Protein AF-A0A430BB61-F1 (afdb_monomer)

pLDDT: mean 84.74, std 15.12, range [36.38, 97.12]

Structure (mmCIF, N/CA/C/O backbone):
data_AF-A0A430BB61-F1
#
_entry.id   AF-A0A430BB61-F1
#
loop_
_atom_site.group_PDB
_atom_site.id
_atom_site.type_symbol
_atom_site.label_atom_id
_atom_site.label_al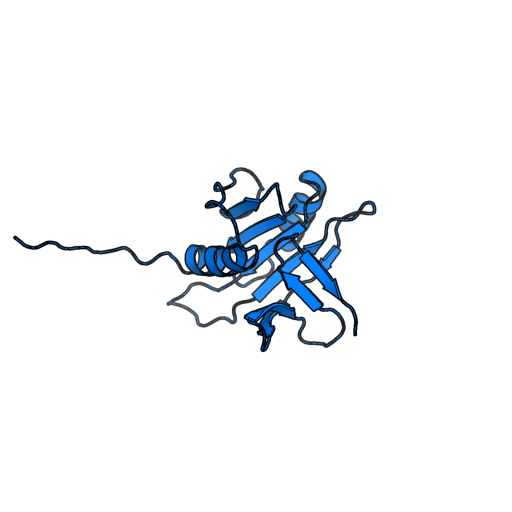t_id
_atom_site.label_comp_id
_atom_site.label_asym_id
_atom_site.label_entity_id
_atom_site.label_seq_id
_atom_site.pdbx_PDB_ins_code
_atom_site.Cartn_x
_atom_site.Cartn_y
_atom_site.Cartn_z
_atom_site.occupancy
_atom_site.B_iso_or_equiv
_atom_site.auth_seq_id
_atom_site.auth_comp_id
_atom_site.auth_asym_id
_atom_site.auth_atom_id
_atom_site.pdbx_PDB_model_num
ATOM 1 N N . MET A 1 1 ? 2.864 5.268 -45.683 1.00 36.97 1 MET A N 1
ATOM 2 C CA . MET A 1 1 ? 2.903 6.180 -44.520 1.00 36.97 1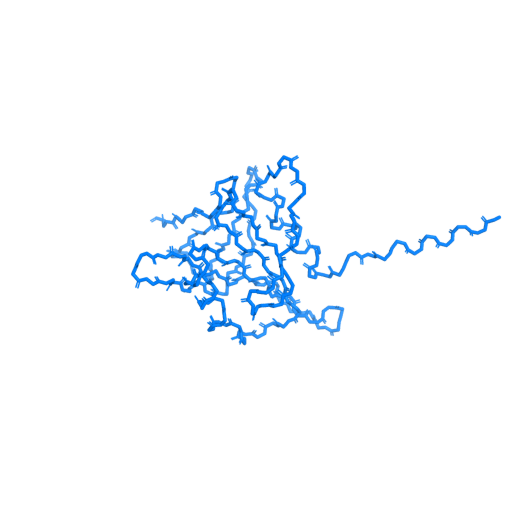 MET A CA 1
ATOM 3 C C . MET A 1 1 ? 3.143 5.322 -43.291 1.00 36.97 1 MET A C 1
ATOM 5 O O . MET A 1 1 ? 2.257 4.575 -42.906 1.00 36.97 1 MET A O 1
ATOM 9 N N . HIS A 1 2 ? 4.378 5.320 -42.788 1.00 39.84 2 HIS A N 1
ATOM 10 C CA . HIS A 1 2 ? 4.770 4.600 -41.576 1.00 39.84 2 HIS A CA 1
ATOM 11 C C . HIS A 1 2 ? 4.129 5.287 -40.367 1.00 39.84 2 HIS A C 1
ATOM 13 O O . HIS A 1 2 ? 4.484 6.420 -40.055 1.00 39.84 2 HIS A O 1
ATOM 19 N N . SER A 1 3 ? 3.193 4.614 -39.702 1.00 36.38 3 SER A N 1
ATOM 20 C CA . SER A 1 3 ? 2.808 4.962 -38.337 1.00 36.38 3 SER A CA 1
ATOM 21 C C . SER A 1 3 ? 3.726 4.173 -37.406 1.00 36.38 3 SER A C 1
ATOM 23 O O . SER A 1 3 ? 3.519 2.990 -37.158 1.00 36.38 3 SER A O 1
ATOM 25 N N . THR A 1 4 ? 4.814 4.800 -36.968 1.00 43.78 4 THR A N 1
ATOM 26 C CA . THR A 1 4 ? 5.615 4.326 -35.836 1.00 43.78 4 THR A CA 1
ATOM 27 C C . THR A 1 4 ? 4.875 4.692 -34.553 1.00 43.78 4 THR A C 1
ATOM 29 O O . THR A 1 4 ? 5.206 5.682 -33.903 1.00 43.78 4 THR A O 1
ATOM 32 N N . LEU A 1 5 ? 3.843 3.920 -34.211 1.00 40.25 5 LEU A N 1
ATOM 33 C CA . LEU A 1 5 ? 3.277 3.898 -32.864 1.00 40.25 5 LEU A CA 1
ATOM 34 C C . LEU A 1 5 ? 4.249 3.122 -31.971 1.00 40.25 5 LEU A C 1
ATOM 36 O O . LEU A 1 5 ? 4.093 1.929 -31.728 1.00 40.25 5 LEU A O 1
ATOM 40 N N . HIS A 1 6 ? 5.296 3.801 -31.502 1.00 38.91 6 HIS A N 1
ATOM 41 C CA . HIS A 1 6 ? 5.849 3.456 -30.200 1.00 38.91 6 HIS A CA 1
ATOM 42 C C . HIS A 1 6 ? 4.808 3.897 -29.170 1.00 38.91 6 HIS A C 1
ATOM 44 O O . HIS A 1 6 ? 4.924 4.978 -28.597 1.00 38.91 6 HIS A O 1
ATOM 50 N N . ASP A 1 7 ? 3.773 3.080 -28.963 1.00 37.94 7 ASP A N 1
ATOM 51 C CA . ASP A 1 7 ? 3.040 3.119 -27.704 1.00 37.94 7 ASP A CA 1
ATOM 52 C C . ASP A 1 7 ? 4.076 2.782 -26.633 1.00 37.94 7 ASP A C 1
ATOM 54 O O . ASP A 1 7 ? 4.477 1.629 -26.458 1.00 37.94 7 ASP A O 1
ATOM 58 N N . THR A 1 8 ? 4.634 3.811 -25.997 1.00 45.94 8 THR A N 1
ATOM 59 C CA . THR A 1 8 ? 5.505 3.642 -24.840 1.00 45.94 8 THR A CA 1
ATOM 60 C C . THR A 1 8 ? 4.703 2.879 -23.804 1.00 45.94 8 THR A C 1
ATOM 62 O O . THR A 1 8 ? 3.758 3.424 -23.230 1.00 45.94 8 THR A O 1
ATOM 65 N N . LEU A 1 9 ? 5.055 1.608 -23.606 1.00 46.81 9 LEU A N 1
ATOM 66 C CA . LEU A 1 9 ? 4.481 0.787 -22.553 1.00 46.81 9 LEU A CA 1
ATOM 67 C C . LEU A 1 9 ? 4.579 1.566 -21.232 1.00 46.81 9 LEU A C 1
ATOM 69 O O . LEU A 1 9 ? 5.613 2.198 -20.979 1.00 46.81 9 LEU A O 1
ATOM 73 N N . PRO A 1 10 ? 3.522 1.564 -20.401 1.00 60.62 10 PRO A N 1
ATOM 74 C CA . PRO A 1 10 ? 3.596 2.180 -19.087 1.00 60.62 10 PRO A CA 1
ATOM 75 C C . PRO A 1 10 ? 4.791 1.597 -18.332 1.00 60.62 10 PRO A C 1
ATOM 77 O O . PRO A 1 10 ? 5.060 0.397 -18.411 1.00 60.62 10 PRO A O 1
ATOM 80 N N . THR A 1 11 ? 5.520 2.444 -17.604 1.00 80.94 11 THR A N 1
ATOM 81 C CA . THR A 1 11 ? 6.607 1.962 -16.744 1.00 80.94 11 THR A CA 1
ATOM 82 C C . THR A 1 11 ? 6.058 0.936 -15.750 1.00 80.94 11 THR A C 1
ATOM 84 O O . THR A 1 11 ? 4.876 0.984 -15.395 1.00 80.94 11 THR A O 1
ATOM 87 N N . THR A 1 12 ? 6.904 0.033 -15.248 1.00 86.62 12 THR A N 1
ATOM 88 C CA . THR A 1 12 ? 6.493 -0.971 -14.251 1.00 86.62 12 THR A CA 1
ATOM 89 C C . THR A 1 12 ? 5.780 -0.330 -13.052 1.00 86.62 12 THR A C 1
ATOM 91 O O . THR A 1 12 ? 4.764 -0.849 -12.596 1.00 86.62 12 THR A O 1
ATOM 94 N N . SER A 1 13 ? 6.219 0.862 -12.617 1.00 87.88 13 SER A N 1
ATOM 95 C CA . SER A 1 13 ? 5.532 1.644 -11.579 1.00 87.88 13 SER A CA 1
ATOM 96 C C . SER A 1 13 ? 4.083 1.968 -11.944 1.00 87.88 13 SER A C 1
ATOM 98 O O . SER A 1 13 ? 3.192 1.764 -11.127 1.00 87.88 13 SER A O 1
ATOM 100 N N . VAL A 1 14 ? 3.829 2.463 -13.160 1.00 86.56 14 VAL A N 1
ATOM 101 C CA . VAL A 1 14 ? 2.473 2.819 -13.609 1.00 86.56 14 VAL A CA 1
ATOM 102 C C . VAL A 1 14 ? 1.608 1.569 -13.760 1.00 86.56 14 VAL A C 1
ATOM 104 O O . VAL A 1 14 ? 0.453 1.577 -13.342 1.00 86.56 14 VAL A O 1
ATOM 107 N N . ALA A 1 15 ? 2.160 0.480 -14.301 1.00 88.44 15 ALA A N 1
ATOM 108 C CA . ALA A 1 15 ? 1.437 -0.782 -14.436 1.00 88.44 15 ALA A CA 1
ATOM 109 C C . ALA A 1 15 ? 0.990 -1.335 -13.071 1.00 88.44 15 ALA A C 1
ATOM 111 O O . ALA A 1 15 ? -0.168 -1.714 -12.907 1.00 88.44 15 ALA A O 1
ATOM 112 N N . LEU A 1 16 ? 1.879 -1.328 -12.075 1.00 90.81 16 LEU A N 1
ATOM 113 C CA . LEU A 1 16 ? 1.575 -1.798 -10.722 1.00 90.81 16 LEU A CA 1
ATOM 114 C C . LEU A 1 16 ? 0.635 -0.861 -9.962 1.00 90.81 16 LEU A C 1
ATOM 116 O O . LEU A 1 16 ? -0.254 -1.327 -9.253 1.00 90.81 16 LEU A O 1
ATOM 120 N N . LEU A 1 17 ? 0.785 0.450 -10.143 1.00 90.69 17 LEU A N 1
ATOM 121 C CA . LEU A 1 17 ? -0.141 1.431 -9.590 1.00 90.69 17 LEU A CA 1
ATOM 122 C C . LEU A 1 17 ? -1.556 1.205 -10.147 1.00 90.69 17 LEU A C 1
ATOM 124 O O . LEU A 1 17 ? -2.504 1.086 -9.376 1.00 90.69 17 LEU A O 1
ATOM 128 N N . ASN A 1 18 ? -1.695 1.027 -11.463 1.00 88.69 18 ASN A N 1
ATOM 129 C CA . ASN A 1 18 ? 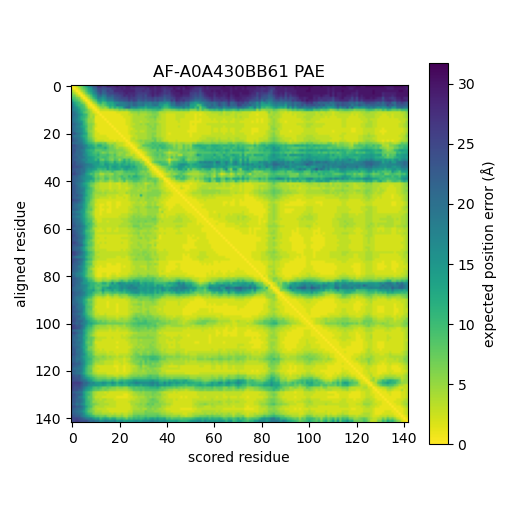-2.980 0.709 -12.089 1.00 88.69 18 ASN A CA 1
ATOM 130 C C . ASN A 1 18 ? -3.537 -0.645 -11.634 1.00 88.69 18 ASN A C 1
ATOM 132 O O . ASN A 1 18 ? -4.748 -0.771 -11.447 1.00 88.69 18 ASN A O 1
ATOM 136 N N . TYR A 1 19 ? -2.678 -1.647 -11.423 1.00 91.38 19 TYR A N 1
ATOM 137 C CA . TYR A 1 19 ? -3.088 -2.958 -10.914 1.00 91.38 19 TYR A CA 1
ATOM 138 C C . TYR A 1 19 ? -3.776 -2.849 -9.546 1.00 91.38 19 TYR A C 1
ATOM 140 O O . TYR A 1 19 ? -4.824 -3.460 -9.338 1.00 91.38 19 TYR A O 1
ATOM 148 N N . VAL A 1 20 ? -3.231 -2.022 -8.648 1.00 93.31 20 VAL A N 1
ATOM 149 C CA . VAL A 1 20 ? -3.838 -1.734 -7.342 1.00 93.31 20 VAL A CA 1
ATOM 150 C C . VAL A 1 20 ? -5.120 -0.918 -7.490 1.00 93.31 20 VAL A C 1
ATOM 152 O O . VAL A 1 20 ? -6.149 -1.299 -6.941 1.00 93.31 20 VAL A O 1
ATOM 155 N N . LEU A 1 21 ? -5.093 0.179 -8.252 1.00 91.06 21 LEU A N 1
ATOM 156 C CA . LEU A 1 21 ? -6.254 1.066 -8.393 1.00 91.06 21 LEU A CA 1
ATOM 157 C C . LEU A 1 21 ? -7.457 0.376 -9.043 1.00 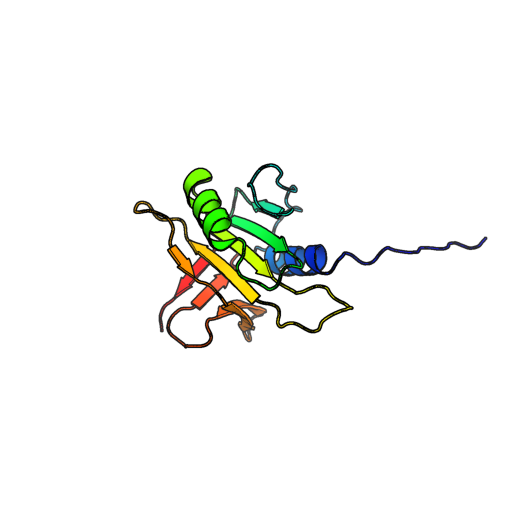91.06 21 LEU A C 1
ATOM 159 O O . LEU A 1 21 ? -8.590 0.661 -8.677 1.00 91.06 21 LEU A O 1
ATOM 163 N N . THR A 1 22 ? -7.233 -0.572 -9.955 1.00 90.38 22 THR A N 1
ATOM 164 C CA . THR A 1 22 ? -8.319 -1.351 -10.575 1.00 90.38 22 THR A CA 1
ATOM 165 C C . THR A 1 22 ? -9.078 -2.189 -9.541 1.00 90.38 22 THR A C 1
ATOM 167 O O . THR A 1 22 ? -10.277 -2.407 -9.696 1.00 90.38 22 THR A O 1
ATOM 170 N N . ALA A 1 23 ? -8.421 -2.628 -8.460 1.00 91.69 23 ALA A N 1
ATOM 171 C CA . ALA A 1 23 ? -9.085 -3.365 -7.383 1.00 91.69 23 ALA A CA 1
ATOM 172 C C . ALA A 1 23 ? -10.042 -2.494 -6.550 1.00 91.69 23 ALA A C 1
ATOM 174 O O . ALA A 1 23 ? -10.957 -3.025 -5.924 1.00 91.69 23 ALA A O 1
ATOM 175 N N . LEU A 1 24 ? -9.885 -1.166 -6.591 1.00 89.62 24 LEU A N 1
ATOM 176 C CA . LEU A 1 24 ? -10.838 -0.227 -5.990 1.00 89.62 24 LEU A CA 1
ATOM 177 C C . LEU A 1 24 ? -12.125 -0.085 -6.823 1.00 89.62 24 LEU A C 1
ATOM 179 O O . LEU A 1 24 ? -13.078 0.521 -6.345 1.00 89.62 24 LEU A O 1
ATOM 183 N N . ALA A 1 25 ? -12.160 -0.650 -8.039 1.00 84.69 25 ALA A N 1
ATOM 184 C CA . ALA A 1 25 ? -13.269 -0.558 -8.990 1.00 84.69 25 ALA A CA 1
ATOM 185 C C . ALA A 1 25 ? -13.787 0.885 -9.188 1.00 84.69 25 ALA A C 1
ATOM 187 O O . ALA A 1 25 ? -14.968 1.139 -8.950 1.00 84.69 25 ALA A O 1
ATOM 188 N N . PRO A 1 26 ? -12.919 1.834 -9.593 1.00 78.12 26 PRO A N 1
ATOM 189 C CA . PRO A 1 26 ? -13.325 3.220 -9.776 1.00 78.12 26 PRO A CA 1
ATOM 190 C C . PRO A 1 26 ? -14.375 3.382 -10.875 1.00 78.12 26 PRO A C 1
ATOM 192 O O . PRO A 1 26 ? -14.253 2.776 -11.942 1.00 78.12 26 PRO A O 1
ATOM 195 N N . ASP A 1 27 ? -15.325 4.291 -10.656 1.00 75.62 27 ASP A N 1
ATOM 196 C CA . ASP A 1 27 ? -16.241 4.751 -11.705 1.00 75.62 27 ASP A CA 1
ATOM 197 C C . ASP A 1 27 ? -15.518 5.649 -12.738 1.00 75.62 27 ASP A C 1
ATOM 199 O O . ASP A 1 27 ? -15.848 5.625 -13.924 1.00 75.62 27 ASP A O 1
ATOM 203 N N . GLU A 1 28 ? -14.482 6.393 -12.316 1.00 74.50 28 GLU A N 1
ATOM 204 C CA . GLU A 1 28 ? -13.644 7.263 -13.1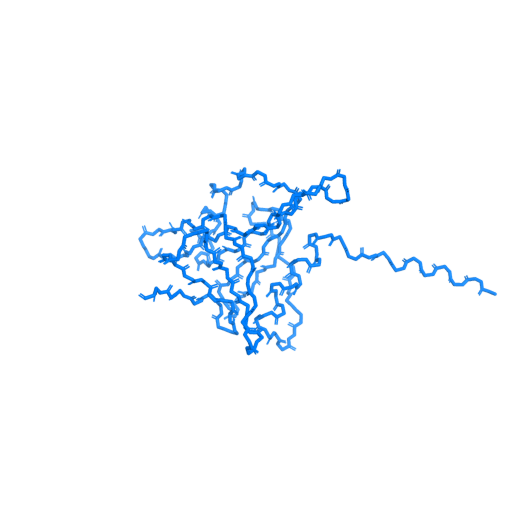60 1.00 74.50 28 GLU A CA 1
ATOM 205 C C . GLU A 1 28 ? -12.142 7.151 -12.810 1.00 74.50 28 GLU A C 1
ATOM 207 O O . GLU A 1 28 ? -11.792 6.872 -11.663 1.00 74.50 28 GLU A O 1
ATOM 212 N N . PRO A 1 29 ? -11.206 7.400 -13.752 1.00 72.25 29 PRO A N 1
ATOM 213 C CA . PRO A 1 29 ? -9.773 7.364 -13.455 1.00 72.25 29 PRO A CA 1
ATOM 214 C C . PRO A 1 29 ? -9.374 8.340 -12.340 1.00 72.25 29 PRO A C 1
ATOM 216 O O . PRO A 1 29 ? -9.691 9.528 -12.395 1.00 72.25 29 PRO A O 1
ATOM 219 N N . TYR A 1 30 ? -8.607 7.862 -11.360 1.00 70.69 30 TYR A N 1
ATOM 220 C CA . TYR A 1 30 ? -8.169 8.703 -10.250 1.00 70.69 30 TYR A CA 1
ATOM 221 C C . TYR A 1 30 ? -7.157 9.776 -10.684 1.00 70.69 30 TYR A C 1
ATOM 223 O O . TYR A 1 30 ? -6.245 9.494 -11.472 1.00 70.69 30 TYR A O 1
ATOM 231 N N . PRO A 1 31 ? -7.241 10.996 -10.124 1.00 65.75 31 PRO A N 1
ATOM 232 C CA . PRO A 1 31 ? -6.240 12.021 -10.365 1.00 65.75 31 PRO A CA 1
ATOM 233 C C . PRO A 1 31 ? -4.892 11.632 -9.741 1.00 65.75 31 PRO A C 1
ATOM 235 O O . PRO A 1 31 ? -4.816 11.139 -8.612 1.00 65.75 31 PRO A O 1
ATOM 238 N N . TYR A 1 32 ? -3.801 11.910 -10.458 1.00 63.38 32 TYR A N 1
ATOM 239 C CA . TYR A 1 32 ? -2.456 11.809 -9.893 1.00 63.38 32 TYR A CA 1
ATOM 240 C C . TYR A 1 32 ? -2.288 12.799 -8.741 1.00 63.38 32 TYR A C 1
ATOM 242 O O . TYR A 1 32 ? -2.626 13.979 -8.859 1.00 63.38 32 TYR A O 1
ATOM 250 N N . ALA A 1 33 ? -1.721 12.327 -7.636 1.00 58.12 33 ALA A N 1
ATOM 251 C CA . ALA A 1 33 ? -1.467 13.140 -6.462 1.00 58.12 33 ALA A CA 1
ATOM 252 C C . ALA A 1 33 ? -0.001 13.577 -6.413 1.00 58.12 33 ALA A C 1
ATOM 254 O O . ALA A 1 33 ? 0.923 12.762 -6.412 1.00 58.12 33 ALA A O 1
ATOM 255 N N . GLY A 1 34 ? 0.211 14.891 -6.342 1.00 56.41 34 GLY A N 1
ATOM 256 C CA . GLY A 1 34 ? 1.508 15.496 -6.050 1.00 56.41 34 GLY A CA 1
ATOM 257 C C . GLY A 1 34 ? 1.661 15.848 -4.566 1.00 56.41 34 GLY A C 1
ATOM 258 O O . GLY A 1 34 ? 0.680 16.080 -3.859 1.00 56.41 34 GLY A O 1
ATOM 259 N N . ASN A 1 35 ? 2.912 15.966 -4.106 1.00 60.00 35 ASN A N 1
ATOM 260 C CA . ASN A 1 35 ? 3.290 16.525 -2.796 1.00 60.00 35 ASN A CA 1
ATOM 261 C C . ASN A 1 35 ? 2.999 15.648 -1.551 1.00 60.00 35 ASN A C 1
ATOM 263 O O . ASN A 1 35 ? 2.630 16.147 -0.485 1.00 60.00 35 ASN A O 1
ATOM 267 N N . THR A 1 36 ? 3.173 14.330 -1.655 1.00 59.88 36 THR A N 1
ATOM 268 C CA . THR A 1 36 ? 3.075 13.382 -0.522 1.00 59.88 36 THR A CA 1
ATOM 269 C C . THR A 1 36 ? 4.406 13.167 0.213 1.00 59.88 36 THR A C 1
ATOM 271 O O . THR A 1 36 ? 4.420 12.581 1.293 1.00 59.88 36 THR A O 1
ATOM 274 N N . GLY A 1 37 ? 5.528 13.630 -0.355 1.00 65.50 37 GLY A N 1
ATOM 275 C CA . GLY A 1 37 ? 6.877 13.261 0.094 1.00 65.50 37 GLY A CA 1
ATOM 276 C C . GLY A 1 37 ? 7.281 11.831 -0.291 1.00 65.50 37 GLY A C 1
ATOM 277 O O . GLY A 1 37 ? 8.344 11.371 0.122 1.00 65.50 37 GLY A O 1
ATOM 278 N N . LEU A 1 38 ? 6.438 11.147 -1.069 1.00 79.00 38 LEU A N 1
ATOM 279 C CA . LEU A 1 38 ? 6.671 9.835 -1.663 1.00 79.00 38 LEU A CA 1
ATOM 280 C C . LEU A 1 38 ? 6.910 9.989 -3.178 1.00 79.00 38 LEU A C 1
ATOM 282 O O . LEU A 1 38 ? 6.563 11.034 -3.743 1.00 79.00 38 LEU A O 1
ATOM 286 N N . PRO A 1 39 ? 7.503 8.980 -3.850 1.00 73.12 39 PRO A N 1
ATOM 287 C CA . PRO A 1 39 ? 7.523 8.927 -5.312 1.00 73.12 39 PRO A CA 1
ATOM 288 C C . PRO A 1 39 ? 6.098 9.025 -5.892 1.00 73.12 39 PRO A C 1
ATOM 290 O O . PRO A 1 39 ? 5.118 8.850 -5.171 1.00 73.12 39 PRO A O 1
ATOM 293 N N . GLY A 1 40 ? 5.980 9.375 -7.179 1.00 71.88 40 GLY A N 1
ATOM 294 C CA . GLY A 1 40 ? 4.691 9.673 -7.822 1.00 71.88 40 GLY A CA 1
ATOM 295 C C . GLY A 1 40 ? 3.605 8.634 -7.512 1.00 71.88 40 GLY A C 1
ATOM 296 O O . GLY A 1 40 ? 3.844 7.430 -7.608 1.00 71.88 40 GLY A O 1
ATOM 297 N N . GLY A 1 41 ? 2.421 9.113 -7.126 1.00 82.00 41 GLY A N 1
ATOM 298 C CA . GLY A 1 41 ? 1.320 8.276 -6.663 1.00 82.00 41 GLY A CA 1
ATOM 299 C C . GLY A 1 41 ? -0.050 8.865 -6.973 1.00 82.00 41 GLY A C 1
ATOM 300 O O . GLY A 1 41 ? -0.179 9.907 -7.618 1.00 82.00 41 GLY A O 1
ATOM 301 N N . VAL A 1 42 ? -1.081 8.178 -6.506 1.00 87.12 42 VAL A N 1
ATOM 302 C CA . VAL A 1 42 ? -2.489 8.536 -6.657 1.00 87.12 42 VAL A CA 1
ATOM 303 C C . VAL A 1 42 ? -3.124 8.601 -5.275 1.00 87.12 42 VAL A C 1
ATOM 305 O O . VAL A 1 42 ? -2.915 7.717 -4.449 1.00 87.12 42 VAL A O 1
ATOM 308 N N . GLU A 1 43 ? -3.898 9.650 -5.019 1.00 89.00 43 GLU A N 1
ATOM 309 C CA . GLU A 1 43 ? -4.667 9.824 -3.785 1.00 89.00 43 GLU A CA 1
ATOM 310 C C . GLU A 1 43 ? -6.147 9.647 -4.127 1.00 89.00 43 GLU A C 1
ATOM 312 O O . GLU A 1 43 ? -6.756 10.518 -4.746 1.00 89.00 43 GLU A O 1
ATOM 317 N N . SER A 1 44 ? -6.719 8.508 -3.733 1.00 87.94 44 SER A N 1
ATOM 318 C CA . SER A 1 44 ? -8.161 8.290 -3.778 1.00 87.94 44 SER A CA 1
ATOM 319 C C . SER A 1 44 ? -8.792 8.822 -2.494 1.00 87.94 44 SER A C 1
ATOM 321 O O . SER A 1 44 ? -8.659 8.243 -1.410 1.00 87.94 44 SER A O 1
ATOM 323 N N . LEU A 1 45 ? -9.497 9.946 -2.616 1.00 86.19 45 LEU A N 1
ATOM 324 C CA . LEU A 1 45 ? -10.227 10.537 -1.496 1.00 86.19 45 LEU A CA 1
ATOM 325 C C . LEU A 1 45 ? -11.431 9.681 -1.090 1.00 86.19 45 LEU A C 1
ATOM 327 O O . LEU A 1 45 ? -11.719 9.578 0.097 1.00 86.19 45 LEU A O 1
ATOM 331 N N . GLU A 1 46 ? -12.092 9.049 -2.058 1.00 88.00 46 GLU A N 1
ATOM 332 C CA . GLU A 1 46 ? -13.292 8.233 -1.847 1.00 88.00 46 GLU A CA 1
ATOM 333 C C . GLU A 1 46 ? -12.987 6.954 -1.064 1.00 88.00 46 GLU A C 1
ATOM 335 O O . GLU A 1 46 ? -13.757 6.555 -0.194 1.00 88.00 46 GLU A O 1
ATOM 340 N N . ASN A 1 47 ? -11.827 6.349 -1.326 1.00 91.44 47 ASN A N 1
ATOM 341 C CA . ASN A 1 47 ? -11.387 5.119 -0.668 1.00 91.44 47 ASN A CA 1
ATOM 342 C C . ASN A 1 47 ? -10.479 5.376 0.547 1.00 91.44 47 ASN A C 1
ATOM 344 O O . ASN A 1 47 ? -9.938 4.427 1.104 1.00 91.44 47 ASN A O 1
ATOM 348 N N . ASN A 1 48 ? -10.266 6.641 0.935 1.00 91.69 48 ASN A N 1
ATOM 349 C CA . ASN A 1 48 ? -9.324 7.049 1.989 1.00 91.69 48 ASN A CA 1
ATOM 350 C C . ASN A 1 48 ? -7.913 6.450 1.837 1.00 91.69 48 ASN A C 1
ATOM 352 O O . ASN A 1 48 ? -7.252 6.146 2.833 1.00 91.69 48 ASN A O 1
ATOM 356 N N . LEU A 1 49 ? -7.440 6.315 0.595 1.00 93.75 49 LEU A N 1
ATOM 357 C CA . LEU A 1 49 ? -6.238 5.557 0.268 1.00 93.75 49 LEU A CA 1
ATOM 358 C C . LEU A 1 49 ? -5.297 6.340 -0.647 1.00 93.75 49 LEU A C 1
ATOM 360 O O . LEU A 1 49 ? -5.713 6.955 -1.627 1.00 93.75 49 LEU A O 1
ATOM 364 N N . ILE A 1 50 ? -4.003 6.263 -0.356 1.00 93.69 50 ILE A N 1
ATOM 365 C CA . ILE A 1 50 ? -2.928 6.746 -1.221 1.00 93.69 50 ILE A CA 1
ATOM 366 C C . ILE A 1 50 ? -2.161 5.536 -1.748 1.00 93.69 50 ILE A C 1
ATOM 368 O O . ILE A 1 50 ? -1.663 4.728 -0.970 1.00 93.69 50 ILE A O 1
ATOM 372 N N . VAL A 1 51 ? -2.028 5.421 -3.066 1.00 94.31 51 VAL A N 1
ATOM 373 C CA . VAL A 1 51 ? -1.280 4.347 -3.726 1.00 94.31 51 VAL A CA 1
ATOM 374 C C . VAL A 1 51 ? -0.047 4.933 -4.392 1.00 94.31 51 VAL A C 1
ATOM 376 O O . VAL A 1 51 ? -0.131 5.886 -5.165 1.00 94.31 51 VAL A O 1
ATOM 379 N N . VAL A 1 52 ? 1.110 4.355 -4.107 1.00 93.50 52 VAL A N 1
ATOM 380 C CA . VAL A 1 52 ? 2.402 4.785 -4.636 1.00 93.50 52 VAL A CA 1
ATOM 381 C C . VAL A 1 52 ? 3.135 3.583 -5.207 1.00 93.50 52 VAL A C 1
ATOM 383 O O . VAL A 1 52 ? 3.011 2.483 -4.680 1.00 93.50 52 VAL A O 1
ATOM 386 N N . ALA A 1 53 ? 3.934 3.786 -6.253 1.00 92.62 53 ALA A N 1
ATOM 387 C CA . ALA A 1 53 ? 4.837 2.763 -6.764 1.00 92.62 53 ALA A CA 1
ATOM 388 C C . ALA A 1 53 ? 6.259 3.311 -6.950 1.00 92.62 53 ALA A C 1
ATOM 390 O O . ALA A 1 53 ? 6.450 4.446 -7.389 1.00 92.62 53 ALA A O 1
ATOM 391 N N . THR A 1 54 ? 7.265 2.495 -6.640 1.00 91.31 54 THR A N 1
ATOM 392 C CA . THR A 1 54 ? 8.683 2.855 -6.737 1.00 91.31 54 THR A CA 1
ATOM 393 C C . THR A 1 54 ? 9.535 1.694 -7.266 1.00 91.31 54 THR A C 1
ATOM 395 O O . THR A 1 54 ? 9.308 0.548 -6.871 1.00 91.31 54 THR A O 1
ATOM 398 N N . PRO A 1 55 ? 10.536 1.964 -8.128 1.00 90.38 55 PRO A N 1
ATOM 399 C CA . PRO A 1 55 ? 11.515 0.958 -8.544 1.00 90.38 55 PRO A CA 1
ATOM 400 C C . PRO A 1 55 ? 12.559 0.654 -7.455 1.00 90.38 55 PRO A C 1
ATOM 402 O O . PRO A 1 55 ? 13.442 -0.164 -7.661 1.00 90.38 55 PRO A O 1
ATOM 405 N N . VAL A 1 56 ? 12.495 1.309 -6.294 1.00 90.50 56 VAL A N 1
ATOM 406 C CA . VAL A 1 56 ? 13.390 1.029 -5.164 1.00 90.50 56 VAL A CA 1
ATOM 407 C C . VAL A 1 56 ? 12.842 -0.164 -4.385 1.00 90.50 56 VAL A C 1
ATOM 409 O O . VAL A 1 56 ? 11.783 -0.060 -3.762 1.00 90.50 56 VAL A O 1
ATOM 412 N N . ALA A 1 57 ? 13.535 -1.300 -4.432 1.00 90.31 57 ALA A N 1
ATOM 413 C CA . ALA A 1 57 ? 13.116 -2.501 -3.719 1.00 90.31 57 ALA A CA 1
ATOM 414 C C . ALA A 1 57 ? 13.426 -2.444 -2.222 1.00 90.31 57 ALA A C 1
ATOM 416 O O . ALA A 1 57 ? 12.776 -3.131 -1.444 1.00 90.31 57 ALA A O 1
ATOM 417 N N . GLU A 1 58 ? 14.367 -1.624 -1.775 1.00 91.81 58 GLU A N 1
ATOM 418 C CA . GLU A 1 58 ? 14.674 -1.467 -0.360 1.00 91.81 58 GLU A CA 1
ATOM 419 C C . GLU A 1 58 ? 13.615 -0.633 0.377 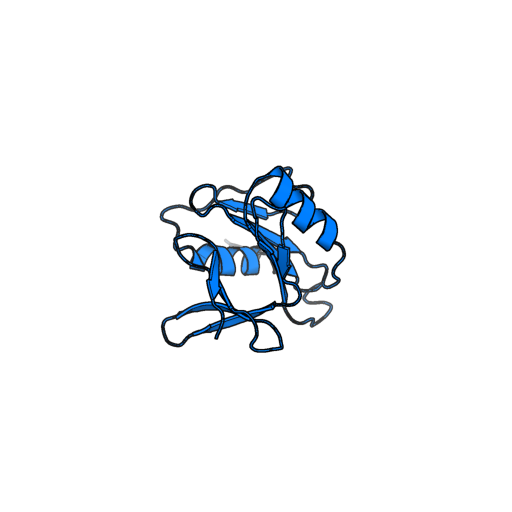1.00 91.81 58 GLU A C 1
ATOM 421 O O . GLU A 1 58 ? 12.963 0.257 -0.175 1.00 91.81 58 GLU A O 1
ATOM 426 N N . ARG A 1 59 ? 13.483 -0.876 1.684 1.00 93.75 59 ARG A N 1
ATOM 427 C CA . ARG A 1 59 ? 12.553 -0.181 2.590 1.00 93.75 59 ARG A CA 1
ATOM 428 C C . ARG A 1 59 ? 13.048 1.212 3.009 1.00 93.75 59 ARG A C 1
ATOM 430 O O . ARG A 1 59 ? 13.081 1.564 4.183 1.00 93.75 59 ARG A O 1
ATOM 437 N N . LEU A 1 60 ? 13.460 2.025 2.033 1.00 92.50 60 LEU A N 1
ATOM 438 C CA . LEU A 1 60 ? 13.970 3.386 2.267 1.00 92.50 60 LEU A CA 1
ATOM 439 C C . LEU A 1 60 ? 12.871 4.395 2.624 1.00 92.50 60 LEU A C 1
ATOM 441 O O . LEU A 1 60 ? 13.166 5.486 3.109 1.00 92.50 60 LEU A O 1
ATOM 445 N N . TYR A 1 61 ? 11.610 4.050 2.368 1.00 93.88 61 TYR A N 1
ATOM 446 C CA . TYR A 1 61 ? 10.480 4.967 2.497 1.00 93.88 61 TYR A CA 1
ATOM 447 C C . TYR A 1 61 ? 9.591 4.697 3.715 1.00 93.88 61 TYR A C 1
ATOM 449 O O . TYR A 1 61 ? 8.604 5.409 3.867 1.00 93.88 61 TYR A O 1
ATOM 457 N N . ASP A 1 62 ? 9.927 3.757 4.604 1.00 95.50 62 ASP A N 1
ATOM 458 C CA . ASP A 1 62 ? 9.103 3.398 5.774 1.00 95.50 62 ASP A CA 1
ATOM 459 C C . ASP A 1 62 ? 8.670 4.628 6.595 1.00 95.50 62 ASP A C 1
ATOM 461 O O . ASP A 1 62 ? 7.481 4.847 6.842 1.00 95.50 62 ASP A O 1
ATOM 465 N N . GLU A 1 63 ? 9.618 5.500 6.955 1.00 94.75 63 GLU A N 1
ATOM 466 C CA . GLU A 1 63 ? 9.321 6.732 7.698 1.00 94.75 63 GLU A CA 1
ATOM 467 C C . GLU A 1 63 ? 8.463 7.716 6.892 1.00 94.75 63 GLU A C 1
ATOM 469 O O . GLU A 1 63 ? 7.610 8.414 7.444 1.00 94.75 63 GLU A O 1
ATOM 474 N N . ALA A 1 64 ? 8.687 7.797 5.579 1.00 94.31 64 ALA A N 1
ATOM 475 C CA . ALA A 1 64 ? 7.937 8.684 4.700 1.00 94.31 64 ALA A CA 1
ATOM 476 C C . ALA A 1 64 ? 6.494 8.201 4.513 1.00 94.31 64 ALA A C 1
ATOM 478 O O . ALA A 1 64 ? 5.578 9.022 4.542 1.00 94.31 64 ALA A O 1
ATOM 479 N N . VAL A 1 65 ? 6.289 6.889 4.383 1.00 95.31 65 VAL A N 1
ATOM 480 C CA . VAL A 1 65 ? 4.980 6.235 4.277 1.00 95.31 65 VAL A CA 1
ATOM 481 C C . VAL A 1 65 ? 4.180 6.464 5.558 1.00 95.31 65 VAL A C 1
ATOM 483 O O . VAL A 1 65 ? 3.059 6.970 5.501 1.00 95.31 65 VAL A O 1
ATOM 486 N N . MET A 1 66 ? 4.793 6.230 6.720 1.00 96.56 66 MET A N 1
ATOM 487 C CA . MET A 1 66 ? 4.174 6.491 8.023 1.00 96.56 66 MET A CA 1
ATOM 488 C C . MET A 1 66 ? 3.836 7.972 8.218 1.00 96.56 66 MET A C 1
ATOM 490 O O . MET A 1 66 ? 2.719 8.320 8.604 1.00 96.56 66 MET A O 1
ATOM 494 N N . ARG A 1 67 ? 4.765 8.879 7.896 1.00 94.75 67 ARG A N 1
ATOM 495 C CA . ARG A 1 67 ? 4.518 10.327 7.973 1.00 94.75 67 ARG A CA 1
ATOM 496 C C . ARG A 1 67 ? 3.399 10.765 7.028 1.00 94.75 67 ARG A C 1
ATOM 498 O O . ARG A 1 67 ? 2.602 11.628 7.403 1.00 94.75 67 ARG A O 1
ATOM 505 N N . CYS A 1 68 ? 3.335 10.194 5.826 1.00 93.69 68 CYS A N 1
ATOM 506 C CA . CYS A 1 68 ? 2.283 10.465 4.853 1.00 93.69 68 CYS A CA 1
ATOM 507 C C . CYS A 1 68 ? 0.917 10.056 5.413 1.00 93.69 68 CYS A C 1
ATOM 509 O O . CYS A 1 68 ? 0.029 10.905 5.487 1.00 93.69 68 CYS A O 1
ATOM 511 N N . ALA A 1 69 ? 0.794 8.823 5.914 1.00 95.19 69 ALA A N 1
ATOM 512 C CA . ALA A 1 69 ? -0.434 8.320 6.525 1.00 95.19 69 ALA A CA 1
ATOM 513 C C . ALA A 1 69 ? -0.902 9.201 7.695 1.00 95.19 69 ALA A C 1
ATOM 515 O O . ALA A 1 69 ? -2.066 9.597 7.758 1.00 95.19 69 ALA A O 1
ATOM 516 N N . ALA A 1 70 ? 0.021 9.603 8.579 1.00 94.56 70 ALA A N 1
ATOM 517 C CA . ALA A 1 70 ? -0.277 10.496 9.701 1.00 94.56 70 ALA A CA 1
ATOM 518 C C . ALA A 1 70 ? -0.744 11.890 9.247 1.00 94.56 70 ALA A C 1
ATOM 520 O O . ALA A 1 70 ? -1.738 12.417 9.744 1.00 94.56 70 ALA A O 1
ATOM 521 N N . THR A 1 71 ? -0.030 12.499 8.297 1.00 92.44 71 THR A N 1
ATOM 522 C CA . THR A 1 71 ? -0.298 13.876 7.847 1.00 92.44 71 THR A CA 1
ATOM 523 C C . THR A 1 71 ? -1.585 13.959 7.038 1.00 92.44 71 THR A C 1
ATOM 525 O O . THR A 1 71 ? -2.362 14.902 7.187 1.00 92.44 71 THR A O 1
ATOM 528 N N . ARG A 1 72 ? -1.807 12.974 6.163 1.00 91.25 72 ARG A N 1
ATOM 529 C CA . ARG A 1 72 ? -2.955 12.928 5.255 1.00 91.25 72 ARG A CA 1
ATOM 530 C C . ARG A 1 72 ? -4.187 12.289 5.887 1.00 91.25 72 ARG A C 1
ATOM 532 O O . ARG A 1 72 ? -5.272 12.475 5.348 1.00 91.25 72 ARG A O 1
ATOM 539 N N . LYS A 1 73 ? -4.032 11.617 7.035 1.00 93.56 73 LYS A N 1
ATOM 540 C CA . LYS A 1 73 ? -5.091 10.875 7.736 1.00 93.56 73 LYS A CA 1
ATOM 541 C C . LYS A 1 73 ? -5.750 9.827 6.833 1.00 93.56 73 LYS A C 1
ATOM 543 O O . LYS A 1 73 ? -6.973 9.744 6.756 1.00 93.56 73 LYS A O 1
ATOM 548 N N . ARG A 1 74 ? -4.915 9.095 6.095 1.00 93.62 74 ARG A N 1
ATOM 549 C CA . ARG A 1 74 ? -5.299 8.115 5.071 1.00 93.62 74 ARG A CA 1
ATOM 550 C C . ARG A 1 74 ? -4.393 6.905 5.137 1.00 93.62 74 ARG A C 1
ATOM 552 O O . ARG A 1 74 ? -3.242 7.028 5.557 1.00 93.62 74 ARG A O 1
ATOM 559 N N . ASP A 1 75 ? -4.905 5.783 4.666 1.00 96.38 75 ASP A N 1
ATOM 560 C CA . ASP A 1 75 ? -4.081 4.608 4.447 1.00 96.38 75 ASP A CA 1
ATOM 561 C C . ASP A 1 75 ? -3.142 4.843 3.264 1.00 96.38 75 ASP A C 1
ATOM 563 O O . ASP A 1 75 ? -3.447 5.598 2.335 1.00 96.38 75 ASP A O 1
ATOM 567 N N . VAL A 1 76 ? -1.978 4.203 3.296 1.00 96.38 76 VAL A N 1
ATOM 568 C CA . VAL A 1 76 ? -0.972 4.312 2.239 1.00 96.38 76 VAL A CA 1
ATOM 569 C C . VAL A 1 76 ? -0.523 2.918 1.832 1.00 96.38 76 VAL A C 1
ATOM 571 O O . VAL A 1 76 ? -0.103 2.145 2.684 1.00 96.38 76 VAL A O 1
ATOM 574 N N . VAL A 1 77 ? -0.556 2.624 0.534 1.00 97.12 77 VAL A N 1
ATOM 575 C CA . VAL A 1 77 ? 0.033 1.428 -0.080 1.00 97.12 77 VAL A CA 1
ATOM 576 C C . VAL A 1 77 ? 1.226 1.873 -0.920 1.00 97.12 77 VAL A C 1
ATOM 578 O O . VAL A 1 77 ? 1.056 2.567 -1.922 1.00 97.12 77 VAL A O 1
ATOM 581 N N . LEU A 1 78 ? 2.433 1.468 -0.534 1.00 96.62 78 LEU A N 1
ATOM 582 C CA . LEU A 1 78 ? 3.648 1.649 -1.324 1.00 96.62 78 LEU A CA 1
ATOM 583 C C . LEU A 1 78 ? 4.033 0.330 -1.992 1.00 96.62 78 LEU A C 1
ATOM 585 O O . LEU A 1 78 ? 4.391 -0.624 -1.313 1.00 96.62 78 LEU A O 1
ATOM 589 N N . VAL A 1 79 ? 4.023 0.293 -3.321 1.00 95.62 79 VAL A N 1
ATOM 590 C CA . VAL A 1 79 ? 4.473 -0.848 -4.123 1.00 95.62 79 VAL A CA 1
ATOM 591 C C . VAL A 1 79 ? 5.939 -0.680 -4.515 1.00 95.62 79 VAL A C 1
ATOM 593 O O . VAL A 1 79 ? 6.315 0.316 -5.130 1.00 95.62 79 VAL A O 1
ATOM 596 N N . ARG A 1 80 ? 6.761 -1.678 -4.206 1.00 94.06 80 ARG A N 1
ATOM 597 C CA . ARG A 1 80 ? 8.188 -1.766 -4.536 1.00 94.06 80 ARG A CA 1
ATOM 598 C C . ARG A 1 80 ? 8.412 -2.865 -5.569 1.00 94.06 80 ARG A C 1
ATOM 600 O O . ARG A 1 80 ? 7.903 -3.968 -5.380 1.00 94.06 80 ARG A O 1
ATOM 607 N N . HIS A 1 81 ? 9.143 -2.589 -6.651 1.00 90.38 81 HIS A N 1
ATOM 608 C CA . HIS A 1 81 ? 9.285 -3.548 -7.766 1.00 90.38 81 HIS A CA 1
ATOM 609 C C . HIS A 1 81 ? 10.681 -3.692 -8.385 1.00 90.38 81 HIS A C 1
ATOM 611 O O . HIS A 1 81 ? 10.826 -4.437 -9.352 1.00 90.38 81 HIS A O 1
ATOM 617 N N . GLY A 1 82 ? 11.705 -3.058 -7.809 1.00 87.06 82 GLY A N 1
ATOM 618 C CA . GLY A 1 82 ? 13.070 -3.108 -8.339 1.00 87.06 82 GLY A CA 1
ATOM 619 C C . GLY A 1 82 ? 13.238 -2.345 -9.659 1.00 87.06 82 GLY A C 1
ATOM 620 O O . GLY A 1 82 ? 12.279 -1.877 -10.280 1.00 87.06 82 GLY A O 1
ATOM 621 N N . PHE A 1 83 ? 14.481 -2.201 -10.114 1.00 81.38 83 PHE A N 1
ATOM 622 C CA . PHE A 1 83 ? 14.777 -1.610 -11.422 1.00 81.38 83 PHE A CA 1
ATOM 623 C C . PHE A 1 83 ? 14.618 -2.677 -12.512 1.00 81.38 83 PHE A C 1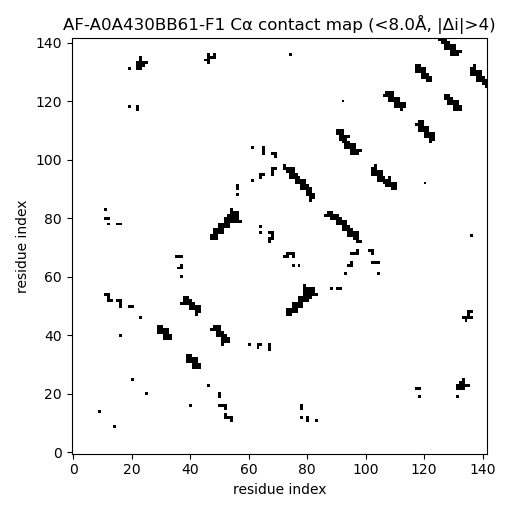
ATOM 625 O O . PHE A 1 83 ? 15.580 -3.333 -12.891 1.00 81.38 83 PHE A O 1
ATOM 632 N N . HIS A 1 84 ? 13.383 -2.912 -12.965 1.00 67.50 84 HIS A N 1
ATOM 633 C CA . HIS A 1 84 ? 13.106 -3.747 -14.138 1.00 67.50 84 HIS A CA 1
ATOM 634 C C . HIS A 1 84 ? 13.379 -2.970 -15.444 1.00 67.50 84 HIS A C 1
ATOM 636 O O . HIS A 1 84 ? 12.893 -1.839 -15.561 1.00 67.50 84 HIS A O 1
ATOM 642 N N . PRO A 1 85 ? 13.999 -3.591 -16.475 1.00 64.38 85 PRO A N 1
ATOM 643 C CA . PRO A 1 85 ? 14.358 -5.013 -16.602 1.00 64.38 85 PRO A CA 1
ATOM 644 C C . PRO A 1 85 ? 15.721 -5.418 -16.025 1.00 64.38 85 PRO A C 1
ATOM 646 O O . PRO A 1 85 ? 16.109 -6.576 -16.166 1.00 64.38 85 PRO A O 1
ATOM 649 N N . GLU A 1 86 ? 16.455 -4.499 -15.405 1.00 59.59 86 GLU A N 1
ATOM 650 C CA . GLU A 1 86 ? 17.839 -4.697 -14.979 1.00 59.59 86 GLU A CA 1
ATOM 651 C C . GLU A 1 86 ? 17.994 -5.725 -13.842 1.00 59.59 86 GLU A C 1
ATOM 653 O O . GLU A 1 86 ? 18.965 -6.484 -13.839 1.00 59.59 86 GLU A O 1
ATOM 658 N N . ILE A 1 87 ? 17.049 -5.780 -12.896 1.00 68.06 87 ILE A N 1
ATOM 659 C CA . ILE A 1 87 ? 17.074 -6.683 -11.736 1.00 68.06 87 ILE A CA 1
ATOM 660 C C . ILE A 1 87 ? 15.687 -7.310 -11.533 1.00 68.06 87 ILE A C 1
ATOM 662 O O . ILE A 1 87 ? 14.669 -6.622 -11.485 1.00 68.06 87 ILE A O 1
ATOM 666 N N . LEU A 1 88 ? 15.641 -8.641 -11.404 1.00 76.06 88 LEU A N 1
ATOM 667 C CA . LEU A 1 88 ? 14.423 -9.376 -11.055 1.00 76.06 88 LEU A CA 1
ATOM 668 C C . LEU A 1 88 ? 14.265 -9.437 -9.534 1.00 76.06 88 LEU A C 1
ATOM 670 O O . LEU A 1 88 ? 14.725 -10.380 -8.890 1.00 76.06 88 LEU A O 1
ATOM 674 N N . GLU A 1 89 ? 13.600 -8.434 -8.970 1.00 82.88 89 GLU A N 1
ATOM 675 C CA . GLU A 1 89 ? 13.236 -8.395 -7.553 1.00 82.88 89 GLU A CA 1
ATOM 676 C C . GLU A 1 89 ? 11.751 -8.722 -7.362 1.00 82.88 89 GLU A C 1
ATOM 678 O O . GLU A 1 89 ? 10.921 -8.403 -8.219 1.00 82.88 89 GLU A O 1
ATOM 683 N N . PRO A 1 90 ? 11.373 -9.387 -6.257 1.00 87.75 90 PRO A N 1
ATOM 684 C CA . PRO A 1 90 ? 9.971 -9.647 -5.981 1.00 87.75 90 PRO A CA 1
ATOM 685 C C . PRO A 1 90 ? 9.224 -8.329 -5.774 1.00 87.75 90 PRO A C 1
ATOM 687 O O . PRO A 1 90 ? 9.647 -7.481 -4.989 1.00 87.75 90 PRO A O 1
ATOM 690 N N . VAL A 1 91 ? 8.062 -8.201 -6.415 1.00 93.12 91 VAL A N 1
ATOM 691 C CA . VAL A 1 91 ? 7.148 -7.091 -6.147 1.00 93.12 91 VAL A CA 1
ATOM 692 C C . VAL A 1 91 ? 6.582 -7.242 -4.736 1.00 93.12 91 VAL A C 1
ATOM 694 O O . VAL A 1 91 ? 5.993 -8.273 -4.395 1.00 93.12 91 VAL A O 1
ATOM 697 N N . ARG A 1 92 ? 6.766 -6.213 -3.912 1.00 95.69 92 ARG A N 1
ATOM 698 C CA . ARG A 1 92 ? 6.305 -6.150 -2.520 1.00 95.69 92 ARG A CA 1
ATOM 699 C C . ARG A 1 92 ? 5.462 -4.905 -2.297 1.00 95.69 92 ARG A C 1
ATOM 701 O O . ARG A 1 92 ? 5.614 -3.920 -3.014 1.00 95.69 92 ARG A O 1
ATOM 708 N N . ALA A 1 93 ? 4.591 -4.949 -1.301 1.00 96.56 93 ALA A N 1
ATOM 709 C CA . ALA A 1 93 ? 3.836 -3.798 -0.843 1.00 96.56 93 ALA A CA 1
ATOM 710 C C . ALA A 1 93 ? 4.093 -3.545 0.643 1.00 96.56 93 ALA A C 1
ATOM 712 O O . ALA A 1 93 ? 4.083 -4.477 1.446 1.00 96.56 93 ALA A O 1
ATOM 713 N N . ASP A 1 94 ? 4.274 -2.281 1.001 1.00 96.81 94 ASP A N 1
ATOM 714 C CA . ASP A 1 94 ? 4.259 -1.825 2.385 1.00 96.81 94 ASP A CA 1
ATOM 715 C C . ASP A 1 94 ? 2.997 -0.994 2.603 1.00 96.81 94 ASP A C 1
ATOM 717 O O . ASP A 1 94 ? 2.680 -0.106 1.807 1.00 96.81 94 ASP A O 1
ATOM 721 N N . VAL A 1 95 ? 2.271 -1.286 3.676 1.00 97.12 95 VAL A N 1
ATOM 722 C CA . VAL A 1 95 ? 1.022 -0.605 4.014 1.00 97.12 95 VAL A CA 1
ATOM 723 C C . VAL A 1 95 ? 1.212 0.186 5.294 1.00 97.12 95 VAL A C 1
ATOM 725 O O . VAL A 1 95 ? 1.574 -0.387 6.315 1.00 97.12 95 VAL A O 1
ATOM 728 N N . ALA A 1 96 ? 0.929 1.486 5.277 1.00 97.12 96 ALA A N 1
ATOM 729 C CA . ALA A 1 96 ? 0.655 2.218 6.508 1.00 97.12 96 ALA A CA 1
ATOM 730 C C . ALA A 1 96 ? -0.851 2.366 6.682 1.00 97.12 96 ALA A C 1
ATOM 732 O O . ALA A 1 96 ? -1.503 3.066 5.910 1.00 97.12 96 ALA A O 1
ATOM 733 N N . LEU A 1 97 ? -1.374 1.722 7.720 1.00 96.00 97 LEU A N 1
ATOM 734 C CA . LEU A 1 97 ? -2.756 1.868 8.153 1.00 96.00 97 LEU A CA 1
ATOM 735 C C . LEU A 1 97 ? -2.855 3.115 9.022 1.00 96.00 97 LEU A C 1
ATOM 737 O O . LEU A 1 97 ? -2.179 3.213 10.048 1.00 96.00 97 LEU A O 1
ATOM 741 N N . HIS A 1 98 ? -3.681 4.075 8.633 1.00 95.00 98 HIS A N 1
ATOM 742 C CA . HIS A 1 98 ? -3.982 5.226 9.461 1.00 95.00 98 HIS A CA 1
ATOM 743 C C . HIS A 1 98 ? -4.856 4.808 10.650 1.00 95.00 98 HIS A C 1
ATOM 745 O O . HIS A 1 98 ? -5.891 4.162 10.512 1.00 95.00 98 HIS A O 1
ATOM 751 N N . SER A 1 99 ? -4.454 5.236 11.845 1.00 91.81 99 SER A N 1
ATOM 752 C CA . SER A 1 99 ? -5.220 5.060 13.076 1.00 91.81 99 SER A CA 1
ATOM 753 C C . SER A 1 99 ? -5.154 6.326 13.924 1.00 91.81 99 SER A C 1
ATOM 755 O O . SER A 1 99 ? -4.202 7.108 13.851 1.00 91.81 99 SER A O 1
ATOM 757 N N . VAL A 1 100 ? -6.167 6.510 14.773 1.00 89.69 100 VAL A N 1
ATOM 758 C CA . VAL A 1 100 ? -6.271 7.623 15.728 1.00 89.69 100 VAL A CA 1
ATOM 759 C C . VAL A 1 100 ? -5.103 7.684 16.715 1.00 89.69 100 VAL A C 1
ATOM 761 O O . VAL A 1 100 ? -4.759 8.768 17.177 1.00 89.69 100 VAL A O 1
ATOM 764 N N . THR A 1 101 ? -4.466 6.551 17.024 1.00 92.31 101 THR A N 1
ATOM 765 C CA . THR A 1 101 ? -3.294 6.481 17.916 1.00 92.31 101 THR A CA 1
ATOM 766 C C . THR A 1 101 ? -1.964 6.699 17.191 1.00 92.31 101 THR A C 1
ATOM 768 O O . THR A 1 101 ? -0.911 6.658 17.821 1.00 92.31 101 THR A O 1
ATOM 771 N N . GLY A 1 102 ? -2.003 6.922 15.878 1.00 92.88 102 GLY A N 1
ATOM 772 C CA . GLY A 1 102 ? -0.841 6.946 14.997 1.00 92.88 102 GLY A CA 1
ATOM 773 C C . GLY A 1 102 ? -0.871 5.785 14.001 1.00 92.88 102 GLY A C 1
ATOM 774 O O . GLY A 1 102 ? -1.503 4.763 14.275 1.00 92.88 102 GLY A O 1
ATOM 775 N N . PRO A 1 103 ? -0.228 5.941 12.831 1.00 96.19 103 PRO A N 1
ATOM 776 C CA . PRO A 1 103 ? -0.264 4.924 11.795 1.00 96.19 103 PRO A CA 1
ATOM 777 C C . PRO A 1 103 ? 0.498 3.660 12.205 1.00 96.19 103 PRO A C 1
ATOM 779 O O . PRO A 1 103 ? 1.397 3.713 13.045 1.00 96.19 103 PRO A O 1
ATOM 782 N N . ILE A 1 104 ? 0.142 2.533 11.594 1.00 95.31 104 ILE A N 1
ATOM 783 C CA . ILE A 1 104 ? 0.759 1.221 11.810 1.00 95.31 104 ILE A CA 1
ATOM 784 C C . ILE A 1 104 ? 1.356 0.753 10.485 1.00 95.31 104 ILE A C 1
ATOM 786 O O . ILE A 1 104 ? 0.635 0.649 9.495 1.00 95.31 104 ILE A O 1
ATOM 790 N N . LEU A 1 105 ? 2.658 0.458 10.475 1.00 95.94 105 LEU A N 1
ATOM 791 C CA . LEU A 1 105 ? 3.335 -0.087 9.302 1.00 95.94 105 LEU A CA 1
ATOM 792 C C . LEU A 1 105 ? 3.180 -1.608 9.257 1.00 95.94 105 LEU A C 1
ATOM 794 O O . LEU A 1 105 ? 3.536 -2.303 10.208 1.00 95.94 105 LEU A O 1
ATOM 798 N N . VAL A 1 106 ? 2.735 -2.108 8.113 1.00 95.25 106 VAL A N 1
ATOM 799 C CA . VAL A 1 106 ? 2.669 -3.520 7.755 1.00 95.25 106 VAL A CA 1
ATOM 800 C C . VAL A 1 106 ? 3.526 -3.722 6.499 1.00 95.25 106 VAL A C 1
ATOM 802 O O . VAL A 1 106 ? 3.065 -3.455 5.387 1.00 95.25 106 VAL A O 1
ATOM 805 N N . PRO A 1 107 ? 4.797 -4.116 6.655 1.00 95.44 107 PRO A N 1
ATOM 806 C CA . PRO A 1 107 ? 5.735 -4.173 5.543 1.00 95.44 107 PRO A CA 1
ATOM 807 C C . PRO A 1 107 ? 5.761 -5.538 4.842 1.00 95.44 107 PRO A C 1
ATOM 809 O O . PRO A 1 107 ? 5.289 -6.545 5.370 1.00 95.44 107 PRO A O 1
ATOM 812 N N . ASP A 1 108 ? 6.423 -5.570 3.685 1.00 94.88 108 ASP A N 1
ATOM 813 C CA . ASP A 1 108 ? 6.853 -6.781 2.972 1.00 94.88 108 ASP A CA 1
ATOM 814 C C . ASP A 1 108 ? 5.713 -7.722 2.532 1.00 94.88 108 ASP A C 1
ATOM 816 O O . ASP A 1 108 ? 5.909 -8.931 2.336 1.00 94.88 108 ASP A O 1
ATOM 820 N N . LEU A 1 109 ? 4.529 -7.157 2.293 1.00 95.81 109 LEU A N 1
ATOM 821 C CA . LEU A 1 109 ? 3.356 -7.887 1.835 1.00 95.81 109 LEU A CA 1
ATOM 822 C C . LEU A 1 109 ? 3.500 -8.317 0.369 1.00 95.81 109 LEU A C 1
ATOM 824 O O . LEU A 1 109 ? 4.044 -7.603 -0.477 1.00 95.81 109 LEU A O 1
ATOM 828 N N . SER A 1 110 ? 2.997 -9.505 0.061 1.00 95.19 110 SER A N 1
ATOM 829 C CA . SER A 1 110 ? 2.868 -10.043 -1.290 1.00 95.19 110 SER A CA 1
ATOM 830 C C . SER A 1 110 ? 1.464 -9.824 -1.829 1.00 95.19 110 SER A C 1
ATOM 832 O O . SER A 1 110 ? 0.489 -9.907 -1.089 1.00 95.19 110 SER A O 1
ATOM 834 N N . PHE A 1 111 ? 1.353 -9.621 -3.138 1.00 95.00 111 PHE A N 1
ATOM 835 C CA . PHE A 1 111 ? 0.062 -9.623 -3.814 1.00 95.00 111 PHE A CA 1
ATOM 836 C C . PHE A 1 111 ? -0.475 -11.048 -3.947 1.00 95.00 111 PHE A C 1
ATOM 838 O O . PHE A 1 111 ? 0.222 -11.942 -4.428 1.00 95.00 111 PHE A O 1
ATOM 845 N N . TYR A 1 112 ? -1.734 -11.235 -3.576 1.00 93.56 112 TYR A N 1
ATOM 846 C CA . TYR A 1 112 ? -2.489 -12.464 -3.766 1.00 93.56 112 TYR A CA 1
ATOM 847 C C . TYR A 1 112 ? -3.842 -12.128 -4.387 1.00 93.56 112 TYR A C 1
ATOM 849 O O . TYR A 1 112 ? -4.480 -11.151 -4.001 1.00 93.56 112 TYR A O 1
ATOM 857 N N . ARG A 1 113 ? -4.277 -12.925 -5.363 1.00 93.44 113 ARG A N 1
ATOM 858 C CA . ARG A 1 113 ? -5.614 -12.815 -5.945 1.00 93.44 113 ARG A CA 1
ATOM 859 C C . ARG A 1 113 ? -6.391 -14.069 -5.580 1.00 93.44 113 ARG A C 1
ATOM 861 O O . ARG A 1 113 ? -5.907 -15.169 -5.842 1.00 93.44 113 ARG A O 1
ATOM 868 N N . ASP A 1 114 ? -7.538 -13.897 -4.935 1.00 91.19 114 ASP A N 1
ATOM 869 C CA . ASP A 1 114 ? -8.381 -15.025 -4.540 1.00 91.19 114 ASP A CA 1
ATOM 870 C C . ASP A 1 114 ? -9.166 -15.605 -5.734 1.00 91.19 114 ASP A C 1
ATOM 872 O O . ASP A 1 114 ? -9.055 -15.135 -6.871 1.00 91.19 114 ASP A O 1
ATOM 876 N N . ALA A 1 115 ? -9.946 -16.657 -5.473 1.00 92.25 115 ALA A N 1
ATOM 877 C CA . ALA A 1 115 ? -10.742 -17.340 -6.492 1.00 92.25 115 ALA A CA 1
ATOM 878 C C . ALA A 1 115 ? -11.879 -16.475 -7.070 1.00 92.25 115 ALA A C 1
ATOM 880 O O . ALA A 1 115 ? -12.274 -16.692 -8.215 1.00 92.25 115 ALA A O 1
ATOM 881 N N . ASP A 1 116 ? -12.363 -15.491 -6.311 1.00 90.62 116 ASP A N 1
ATOM 882 C CA . ASP A 1 116 ? -13.419 -14.559 -6.715 1.00 90.62 116 ASP A CA 1
ATOM 883 C C . ASP A 1 116 ? -12.846 -13.308 -7.412 1.00 90.62 116 ASP A C 1
ATOM 885 O O . ASP A 1 116 ? -13.581 -12.432 -7.869 1.00 90.62 116 ASP A O 1
ATOM 889 N N . GLY A 1 117 ? -11.517 -13.230 -7.542 1.00 88.94 117 GLY A N 1
ATOM 890 C CA . GLY A 1 117 ? -10.804 -12.1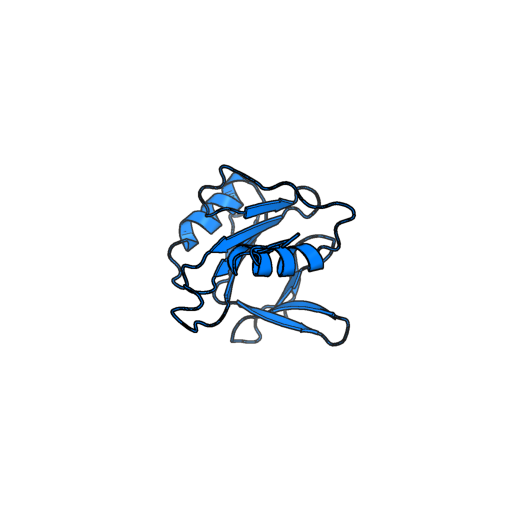36 -8.185 1.00 88.94 117 GLY A CA 1
ATOM 891 C C . GLY A 1 117 ? -10.484 -10.960 -7.261 1.00 88.94 117 GLY A C 1
ATOM 892 O O . GLY A 1 117 ? -9.957 -9.961 -7.757 1.00 88.94 117 GLY A O 1
ATOM 893 N N . GLY A 1 118 ? -10.736 -11.069 -5.956 1.00 92.75 118 GLY A N 1
ATOM 894 C CA . GLY A 1 118 ? -10.364 -10.077 -4.949 1.00 92.75 118 GLY A CA 1
ATOM 895 C C . GLY A 1 118 ? -8.848 -9.925 -4.829 1.00 92.75 118 GLY A C 1
ATOM 896 O O . GLY A 1 118 ? -8.105 -10.904 -4.939 1.00 92.75 118 GLY A O 1
ATOM 897 N N . LEU A 1 119 ? -8.376 -8.689 -4.639 1.00 95.69 119 LEU A N 1
ATOM 898 C CA . LEU A 1 119 ? -6.954 -8.392 -4.479 1.00 95.69 119 LEU A CA 1
ATOM 899 C C . LEU A 1 119 ? -6.599 -8.246 -3.000 1.00 95.69 119 LEU A C 1
ATOM 901 O O . LEU A 1 119 ? -7.165 -7.413 -2.299 1.00 95.69 119 LEU A O 1
ATOM 905 N N . HIS A 1 120 ? -5.607 -9.012 -2.562 1.00 95.19 120 HIS A N 1
ATOM 906 C CA . HIS A 1 120 ? -5.142 -9.055 -1.182 1.00 95.19 120 HIS A CA 1
ATOM 907 C C . HIS A 1 120 ? -3.643 -8.799 -1.101 1.00 95.19 120 HIS A C 1
ATOM 909 O O . HIS A 1 120 ? -2.877 -9.166 -1.996 1.00 95.19 120 HIS A O 1
ATOM 915 N N . LEU A 1 121 ? -3.228 -8.206 0.011 1.00 95.69 121 LEU A N 1
ATOM 916 C CA . LEU A 1 121 ? -1.845 -8.078 0.435 1.00 95.69 121 LEU A CA 1
ATOM 917 C C . LEU A 1 121 ? -1.631 -8.996 1.639 1.00 95.69 121 LEU A C 1
ATOM 919 O O . LEU A 1 121 ? -2.308 -8.865 2.662 1.00 95.69 121 LEU A O 1
ATOM 923 N N . VAL A 1 122 ? -0.707 -9.945 1.494 1.00 94.31 122 VAL A N 1
ATOM 924 C CA . VAL A 1 122 ? -0.497 -11.028 2.461 1.00 94.31 122 VAL A CA 1
ATOM 925 C C . VAL A 1 122 ? 0.951 -11.047 2.966 1.00 94.31 122 VAL A C 1
ATOM 927 O O . VAL A 1 122 ? 1.879 -10.960 2.158 1.00 94.31 122 VAL A O 1
ATOM 930 N N . PRO A 1 123 ? 1.190 -11.148 4.282 1.00 91.31 123 PRO A N 1
ATOM 931 C CA . PRO A 1 123 ? 2.521 -11.305 4.837 1.00 91.31 123 PRO A CA 1
ATOM 932 C C . PRO A 1 123 ? 3.068 -12.703 4.549 1.00 91.31 123 PRO A C 1
ATOM 934 O O . PRO A 1 123 ? 2.355 -13.631 4.170 1.00 91.31 123 PRO A O 1
ATOM 937 N N . ALA A 1 124 ? 4.370 -12.881 4.776 1.00 85.50 124 ALA A N 1
ATOM 938 C CA . ALA A 1 124 ? 4.999 -14.201 4.700 1.00 85.50 124 ALA A CA 1
ATOM 939 C C . ALA A 1 124 ? 4.488 -15.173 5.783 1.00 85.50 124 ALA A C 1
ATOM 941 O O . ALA A 1 124 ? 4.678 -16.384 5.671 1.00 85.50 124 ALA A O 1
ATOM 942 N N . ARG A 1 125 ? 3.876 -14.646 6.849 1.00 80.06 125 ARG A N 1
ATOM 943 C CA . ARG A 1 125 ? 3.227 -15.409 7.915 1.00 80.06 125 ARG A CA 1
ATOM 944 C C . ARG A 1 125 ? 1.719 -15.140 7.861 1.00 80.06 125 ARG A C 1
ATOM 946 O O . ARG A 1 125 ? 1.333 -14.042 7.490 1.00 80.06 125 ARG A O 1
ATOM 953 N N . PRO A 1 126 ? 0.865 -16.117 8.198 1.00 73.69 126 PRO A N 1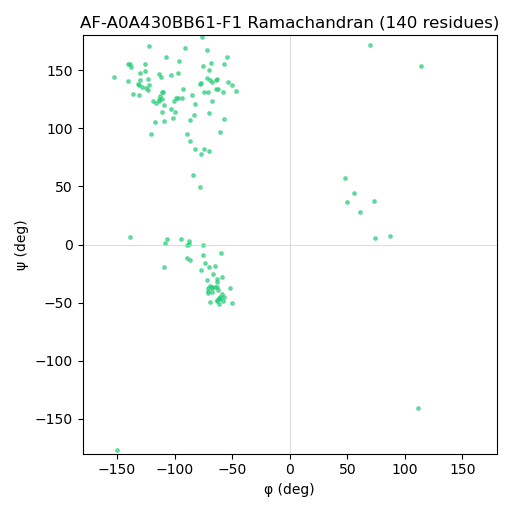
ATOM 954 C CA . PRO A 1 126 ? -0.584 -15.955 8.135 1.00 73.69 126 PRO A CA 1
ATOM 955 C C . PRO A 1 126 ? -1.109 -15.285 9.414 1.00 73.69 126 PRO A C 1
ATOM 957 O O . PRO A 1 126 ? -1.856 -15.896 10.168 1.00 73.69 126 PRO A O 1
ATOM 960 N N . ASP A 1 127 ? -0.655 -14.072 9.713 1.00 79.06 127 ASP A N 1
ATOM 961 C CA . ASP A 1 127 ? -1.047 -13.315 10.910 1.00 79.06 127 ASP A CA 1
ATOM 962 C C . ASP A 1 127 ? -1.948 -12.111 10.603 1.00 79.06 127 ASP A C 1
ATOM 964 O O . ASP A 1 127 ? -2.668 -11.642 11.484 1.00 79.06 127 ASP A O 1
ATOM 968 N N . LEU A 1 128 ? -1.956 -11.641 9.357 1.00 85.62 128 LEU A N 1
ATOM 969 C CA . LEU A 1 128 ? -2.740 -10.493 8.920 1.00 85.62 128 LEU A CA 1
ATOM 970 C C . LEU A 1 128 ? -3.070 -10.616 7.433 1.00 85.62 128 LEU A C 1
ATOM 972 O O . LEU A 1 128 ? -2.238 -11.059 6.655 1.00 85.62 128 LEU A O 1
ATOM 976 N N . PHE A 1 129 ? -4.245 -10.171 7.012 1.00 89.62 129 PHE A N 1
ATOM 977 C CA . PHE A 1 129 ? -4.590 -10.030 5.599 1.00 89.62 129 PHE A CA 1
ATOM 978 C C . PHE A 1 129 ? -5.125 -8.624 5.362 1.00 89.62 129 PHE A C 1
ATOM 980 O O . PHE A 1 129 ? -5.935 -8.133 6.150 1.00 89.62 129 PHE A O 1
ATOM 987 N N . VAL A 1 130 ? -4.678 -7.975 4.288 1.00 94.81 130 VAL A N 1
ATOM 988 C CA . VAL A 1 130 ? -5.191 -6.660 3.890 1.00 94.81 130 VAL A CA 1
ATOM 989 C C . VAL A 1 130 ? -5.847 -6.787 2.521 1.00 94.81 130 VAL A C 1
ATOM 991 O O . VAL A 1 130 ? -5.163 -6.914 1.507 1.00 94.81 130 VAL A O 1
ATOM 994 N N . GLY A 1 131 ? -7.174 -6.772 2.490 1.00 95.50 131 GLY A N 1
ATOM 995 C CA . GLY A 1 131 ? -7.951 -6.718 1.257 1.00 95.50 131 GLY A CA 1
ATOM 996 C C . GLY A 1 131 ? -7.949 -5.307 0.677 1.00 95.50 131 GLY A C 1
ATOM 997 O O . GLY A 1 131 ? -8.076 -4.330 1.415 1.00 95.50 131 GLY A O 1
ATOM 998 N N . ILE A 1 132 ? -7.815 -5.196 -0.643 1.00 95.81 132 ILE A N 1
ATOM 999 C CA . ILE A 1 132 ? -8.004 -3.950 -1.390 1.00 95.81 132 ILE A CA 1
ATOM 1000 C C . ILE A 1 132 ? -9.389 -4.017 -2.025 1.00 95.81 132 ILE A C 1
ATOM 1002 O O . ILE A 1 132 ? -9.616 -4.805 -2.945 1.00 95.81 132 ILE A O 1
ATOM 1006 N N . THR A 1 133 ? -10.320 -3.216 -1.510 1.00 93.69 133 THR A N 1
ATOM 1007 C CA . THR A 1 133 ? -11.737 -3.256 -1.886 1.00 93.69 133 THR A CA 1
ATOM 1008 C C . THR A 1 133 ? -12.201 -1.905 -2.418 1.00 93.69 133 THR A C 1
ATOM 1010 O O . THR A 1 133 ? -11.534 -0.880 -2.270 1.00 93.69 133 THR A O 1
ATOM 1013 N N . ARG A 1 134 ? -13.416 -1.864 -2.975 1.00 91.19 134 ARG A N 1
ATOM 1014 C CA . ARG A 1 134 ? -14.076 -0.611 -3.381 1.00 91.19 134 ARG A CA 1
ATOM 1015 C C . ARG A 1 134 ? -14.295 0.394 -2.242 1.00 91.19 134 ARG A C 1
ATOM 1017 O O . ARG A 1 134 ? -14.767 1.497 -2.487 1.00 91.19 134 ARG A O 1
ATOM 1024 N N . HIS A 1 135 ? -14.021 0.021 -0.994 1.00 91.12 135 HIS A N 1
ATOM 1025 C CA . HIS A 1 135 ? -14.147 0.890 0.174 1.00 91.12 135 HIS A CA 1
ATOM 1026 C C . HIS A 1 135 ? -12.790 1.307 0.762 1.00 91.12 135 HIS A C 1
ATOM 1028 O O . HIS A 1 135 ? -12.768 2.067 1.726 1.00 91.12 135 HIS A O 1
ATOM 1034 N N . GLY A 1 136 ? -11.675 0.882 0.157 1.00 93.69 136 GLY A N 1
ATOM 1035 C CA . GLY A 1 136 ? -10.324 1.121 0.663 1.00 93.69 136 GLY A CA 1
ATOM 1036 C C . GLY A 1 136 ? -9.664 -0.168 1.135 1.00 93.69 136 GLY A C 1
ATOM 1037 O O . GLY A 1 136 ? -9.781 -1.202 0.476 1.00 93.69 136 GLY A O 1
ATOM 1038 N N . LEU A 1 137 ? -8.930 -0.095 2.246 1.00 95.75 137 LEU A N 1
ATOM 1039 C CA . LEU A 1 137 ? -8.278 -1.261 2.837 1.00 95.75 137 LEU A CA 1
ATOM 1040 C C . LEU A 1 137 ? -9.173 -1.913 3.892 1.00 95.75 137 LEU A C 1
ATOM 1042 O O . LEU A 1 137 ? -9.698 -1.245 4.779 1.00 95.75 137 LEU A O 1
ATOM 1046 N N . GLU A 1 138 ? -9.293 -3.236 3.828 1.00 94.44 138 GLU A N 1
ATOM 1047 C CA . GLU A 1 138 ? -9.980 -4.041 4.836 1.00 94.44 138 GLU A CA 1
ATOM 1048 C C . GLU A 1 138 ? -8.990 -4.988 5.503 1.00 94.44 138 GLU A C 1
ATOM 1050 O O . GLU A 1 138 ? -8.340 -5.802 4.849 1.00 94.44 138 GLU A O 1
ATOM 1055 N N . VAL A 1 139 ? -8.868 -4.884 6.824 1.00 92.06 139 VAL A N 1
ATOM 1056 C CA . VAL A 1 139 ? -7.937 -5.699 7.604 1.00 92.06 139 VAL A CA 1
ATOM 1057 C C . VAL A 1 139 ? -8.678 -6.888 8.194 1.00 92.06 139 VAL A C 1
ATOM 1059 O O . VAL A 1 139 ? -9.670 -6.720 8.901 1.00 92.06 139 VAL A O 1
ATOM 1062 N N . SER A 1 140 ? -8.164 -8.085 7.935 1.00 87.38 140 SER A N 1
ATOM 1063 C CA . SER A 1 140 ? -8.694 -9.341 8.460 1.00 87.38 140 SER A CA 1
ATOM 1064 C C . SER A 1 140 ? -7.609 -10.089 9.227 1.00 87.38 140 SER A C 1
ATOM 1066 O O . SER A 1 140 ? -6.444 -10.097 8.829 1.00 87.38 140 SER A O 1
ATOM 1068 N N . MET A 1 141 ? -8.000 -10.736 10.320 1.00 80.88 141 MET A N 1
ATOM 1069 C CA . MET A 1 141 ? -7.176 -11.708 11.037 1.00 80.88 141 MET A CA 1
ATOM 1070 C C . MET A 1 141 ? -7.818 -13.092 10.869 1.00 80.88 141 MET A C 1
ATOM 1072 O O . MET A 1 141 ? -9.047 -13.156 10.779 1.00 80.88 141 MET A O 1
ATOM 1076 N N . PRO A 1 142 ? -7.019 -14.165 10.761 1.00 68.56 142 PRO A N 1
ATOM 1077 C CA . PRO A 1 142 ? -7.543 -15.526 10.695 1.00 68.56 142 PRO A CA 1
ATOM 1078 C C . PRO A 1 142 ? -8.295 -15.945 11.965 1.00 68.56 142 PRO A C 1
ATOM 1080 O O . PRO A 1 142 ? -8.052 -15.349 13.041 1.00 68.56 142 PRO A O 1
#

Secondary structure (DSSP, 8-state):
--------PPPHHHHHHHHHHHHT--SSPPPEEP-SSSSSEEEETTTTEEEEEES--SSTTHHHHHHHHHHHTSEEEEEE--STTT--PPPEEEEEE--TT--EEEEEEEEEE-TT--EEEE-SSTT-EEEEETTEEEEE--

Mean predicted aligned error: 6.69 Å

Solvent-accessible surface area (backbone atoms only — not comparable to full-atom values): 8063 Å² total; per-residue (Å²): 134,88,80,83,76,76,73,75,73,70,52,71,43,53,50,54,43,50,58,57,52,57,41,33,62,64,96,63,87,78,58,75,42,81,91,61,82,61,65,72,29,34,52,41,75,88,30,43,34,31,43,28,28,38,48,57,64,66,82,82,48,58,70,45,45,39,50,33,11,56,76,69,70,20,28,29,40,41,36,21,40,21,52,68,92,83,42,96,48,80,61,30,33,33,34,19,45,48,46,97,91,50,48,46,81,50,66,70,14,33,82,44,70,52,96,89,66,48,39,31,39,34,46,96,53,94,70,48,37,36,36,42,36,69,73,20,82,44,82,45,66,129

Sequence (142 aa):
MHSTLHDTLPTTSVALLNYVLTALAPDEPYPYAGNTGLPGGVESLENNLIVVATPVAERLYDEAVMRCAATRKRDVVLVRHGFHPEILEPVRADVALHSVTGPILVPDLSFYRDADGGLHLVPARPDLFVGITRHGLEVSMP

Radius of gyration: 15.52 Å; Cα contacts (8 Å, |Δi|>4): 290; chains: 1; bounding box: 34×34×62 Å

Nearest PDB structures (foldseek):
  2o96-assembly1_B  TM=4.828E-01  e=4.448E-01  Homo sapiens
  5k62-assembly1_A  TM=3.797E-01  e=1.740E+00  Saccharomyces cerevisiae CEN.PK113-7D
  5k60-assembly1_A  TM=3.633E-01  e=1.960E+00  Saccharomyces cerevisiae CEN.PK113-7D
  5k63-assembly1_A  TM=4.014E-01  e=2.206E+00  Saccharomyces cerevisiae CEN.PK113-7D
  5k5v-assembly1_A  TM=3.016E-01  e=1.847E+00  Saccharomyces cerevisiae CEN.PK113-7D

Foldseek 3Di:
DDDPPPPPDPDPFVVVLVVLVVQLVDPDDFDWDPDLQAATWGQDPQQLEIEGEDQAQDPPCQVSLQVSCAVSVGKYKYWYAHPPPVDGDAIWIWIWDRDPVGTDIDTGWHWDADPVRWIWTQHPDQAWIWTQHNNYTDIDGD